Protein AF-A0A484MGS1-F1 (afdb_monomer)

Sequence (113 aa):
MTHVCIHAILKVKKLQREKMLSAIVDRNLEDYDIREVEMMIQMALLCTQASPEDRPTMSLVVRMLEGESLAGGRWEEWQHIEATSSRQDYYERRRGAAGPCYNQETMQLSGGR

Radius of gyration: 21.01 Å; Cα contacts (8 Å, |Δi|>4): 35; chains: 1; bounding box: 61×31×56 Å

Structure (mmCIF, N/CA/C/O backbone):
data_AF-A0A484MGS1-F1
#
_entry.id   AF-A0A484MGS1-F1
#
loop_
_atom_site.group_PDB
_atom_site.id
_atom_site.type_symbol
_atom_site.label_atom_id
_atom_site.label_alt_id
_atom_site.label_comp_id
_atom_site.label_asym_id
_atom_site.label_entity_id
_atom_site.label_seq_id
_atom_site.pdbx_PDB_ins_code
_atom_site.Cartn_x
_atom_site.Cartn_y
_atom_site.Cartn_z
_atom_site.occupancy
_atom_site.B_iso_or_equiv
_atom_site.auth_seq_id
_atom_site.auth_comp_id
_atom_site.auth_asym_id
_atom_site.auth_atom_id
_atom_site.pdbx_PDB_model_num
ATOM 1 N N . MET A 1 1 ? 0.100 -17.846 13.836 1.00 50.41 1 MET A N 1
ATOM 2 C CA . MET A 1 1 ? -0.126 -17.216 12.512 1.00 50.41 1 MET A CA 1
ATOM 3 C C . MET A 1 1 ? -0.201 -15.690 12.582 1.00 50.41 1 MET A C 1
ATOM 5 O O . MET A 1 1 ? 0.457 -15.055 11.775 1.00 50.41 1 MET A O 1
ATOM 9 N N . THR A 1 2 ? -0.872 -15.086 13.570 1.00 56.75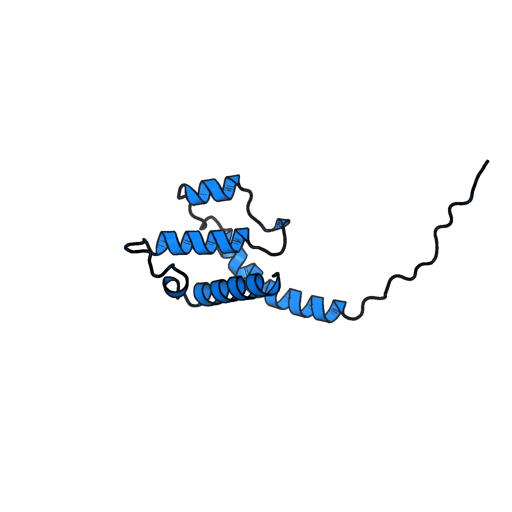 2 THR A N 1
ATOM 10 C CA . THR A 1 2 ? -0.951 -13.614 13.753 1.00 56.75 2 THR A CA 1
ATOM 11 C C . THR A 1 2 ? 0.403 -12.904 13.914 1.00 56.75 2 THR A C 1
ATOM 13 O O . THR A 1 2 ? 0.579 -11.797 13.418 1.00 56.75 2 THR A O 1
ATOM 16 N N . HIS A 1 3 ? 1.388 -13.546 14.551 1.00 63.19 3 HIS A N 1
ATOM 17 C CA . HIS A 1 3 ? 2.708 -12.948 14.788 1.00 63.19 3 HIS A CA 1
ATOM 18 C C . HIS A 1 3 ? 3.498 -12.695 13.488 1.00 63.19 3 HIS A C 1
ATOM 20 O O . HIS A 1 3 ? 4.136 -11.658 13.349 1.00 63.19 3 HIS A O 1
ATOM 26 N N . VAL A 1 4 ? 3.417 -13.595 12.502 1.00 65.50 4 VAL A N 1
ATOM 27 C CA . VAL A 1 4 ? 4.188 -13.482 11.246 1.00 65.50 4 VAL A CA 1
ATOM 28 C C . VAL A 1 4 ? 3.697 -12.305 10.396 1.00 65.50 4 VAL A C 1
ATOM 30 O O . VAL A 1 4 ? 4.508 -11.559 9.849 1.00 65.50 4 VAL A O 1
ATOM 33 N N . CYS A 1 5 ? 2.381 -12.082 10.349 1.00 71.81 5 CYS A N 1
ATOM 34 C CA . CYS A 1 5 ? 1.782 -10.984 9.590 1.00 71.81 5 CYS A CA 1
ATOM 35 C C . CYS A 1 5 ? 2.172 -9.608 10.153 1.00 71.81 5 CYS A C 1
ATOM 37 O O . CYS A 1 5 ? 2.466 -8.695 9.386 1.00 71.81 5 CYS A O 1
ATOM 39 N N . ILE A 1 6 ? 2.249 -9.468 11.483 1.00 78.44 6 ILE A N 1
ATOM 40 C CA . ILE A 1 6 ? 2.643 -8.206 12.129 1.00 78.44 6 ILE A CA 1
ATOM 41 C C . ILE A 1 6 ? 4.096 -7.849 11.785 1.00 78.44 6 ILE A C 1
ATOM 43 O O . ILE A 1 6 ? 4.372 -6.717 11.391 1.00 78.44 6 ILE A O 1
ATOM 47 N N . HIS A 1 7 ? 5.024 -8.808 11.875 1.00 82.06 7 HIS A N 1
ATOM 48 C CA . HIS A 1 7 ? 6.438 -8.572 11.545 1.00 82.06 7 HIS A CA 1
ATOM 49 C C . HIS A 1 7 ? 6.640 -8.180 10.079 1.00 82.06 7 HIS A C 1
ATOM 51 O O . HIS A 1 7 ? 7.435 -7.285 9.789 1.00 82.06 7 HIS A O 1
ATOM 57 N N . ALA A 1 8 ? 5.896 -8.801 9.161 1.00 87.38 8 ALA A N 1
ATOM 58 C CA . ALA A 1 8 ? 5.946 -8.453 7.744 1.00 87.38 8 ALA A CA 1
ATOM 59 C C . ALA A 1 8 ? 5.485 -7.006 7.496 1.00 87.38 8 ALA A C 1
ATOM 61 O O . ALA A 1 8 ? 6.209 -6.239 6.861 1.00 87.38 8 ALA A O 1
ATOM 62 N N . ILE A 1 9 ? 4.342 -6.602 8.062 1.00 89.06 9 ILE A N 1
ATOM 63 C CA . ILE A 1 9 ? 3.810 -5.238 7.913 1.00 89.06 9 ILE A CA 1
ATOM 64 C C . ILE A 1 9 ? 4.781 -4.207 8.504 1.00 89.06 9 ILE A C 1
ATOM 66 O O . ILE A 1 9 ? 5.089 -3.209 7.856 1.00 89.06 9 ILE A O 1
ATOM 70 N N . LEU A 1 10 ? 5.332 -4.454 9.699 1.00 88.75 10 LEU A N 1
ATOM 71 C CA . LEU A 1 10 ? 6.306 -3.551 10.327 1.00 88.75 10 LEU A CA 1
ATOM 72 C C . LEU A 1 10 ? 7.591 -3.407 9.501 1.00 88.75 10 LEU A C 1
ATOM 74 O O . LEU A 1 10 ? 8.131 -2.304 9.382 1.00 88.75 10 LEU A O 1
ATOM 78 N N . LYS A 1 11 ? 8.070 -4.504 8.905 1.00 92.12 11 LYS A N 1
ATOM 79 C CA . LYS A 1 11 ? 9.236 -4.482 8.017 1.00 92.12 11 LYS A CA 1
ATOM 80 C C . LYS A 1 11 ? 8.968 -3.639 6.770 1.00 92.12 11 LYS A C 1
ATOM 82 O O . LYS A 1 11 ? 9.793 -2.793 6.437 1.00 92.12 11 LYS A O 1
ATOM 87 N N . VAL A 1 12 ? 7.820 -3.832 6.117 1.00 93.31 12 VAL A N 1
ATOM 88 C CA . VAL A 1 12 ? 7.419 -3.048 4.936 1.00 93.31 12 VAL A CA 1
ATOM 89 C C . VAL A 1 12 ? 7.303 -1.564 5.290 1.00 93.31 12 VAL A C 1
ATOM 91 O O . VAL A 1 12 ? 7.884 -0.734 4.597 1.00 93.31 12 VAL A O 1
ATOM 94 N N . LYS A 1 13 ? 6.659 -1.224 6.415 1.00 91.00 13 LYS A N 1
ATOM 95 C CA . LYS A 1 13 ? 6.567 0.159 6.921 1.00 91.00 13 LYS A CA 1
ATOM 96 C C . LYS A 1 13 ? 7.937 0.801 7.121 1.00 91.00 13 LYS A C 1
ATOM 98 O O . LYS A 1 13 ? 8.149 1.947 6.734 1.00 91.00 13 LYS A O 1
ATOM 103 N N . LYS A 1 14 ? 8.885 0.072 7.719 1.00 92.69 14 LYS A N 1
ATOM 104 C CA . LYS A 1 14 ? 10.255 0.562 7.913 1.00 92.69 14 LYS A CA 1
ATOM 105 C C . LYS A 1 14 ? 10.933 0.863 6.572 1.00 92.69 14 LYS A C 1
ATOM 107 O O . LYS A 1 14 ? 11.413 1.976 6.385 1.00 92.69 14 LYS A O 1
ATOM 112 N N . LEU A 1 15 ? 10.925 -0.101 5.654 1.00 94.56 15 LEU A N 1
ATOM 113 C CA . LEU A 1 15 ? 11.571 0.029 4.345 1.00 94.56 15 LEU A CA 1
ATOM 114 C C . LEU A 1 15 ? 10.936 1.134 3.488 1.00 94.56 15 LEU A C 1
ATOM 116 O O . LEU A 1 15 ? 11.650 1.853 2.793 1.00 94.56 15 LEU A O 1
ATOM 120 N N . GLN A 1 16 ? 9.615 1.318 3.580 1.00 91.75 16 GLN A N 1
ATOM 121 C CA . GLN A 1 16 ? 8.902 2.400 2.901 1.00 91.75 16 GLN A CA 1
ATOM 122 C C . GLN A 1 16 ? 9.352 3.777 3.415 1.00 91.75 16 GLN A C 1
ATOM 124 O O . GLN A 1 16 ? 9.651 4.654 2.603 1.00 91.75 16 GLN A O 1
ATOM 129 N N . ARG A 1 17 ? 9.475 3.959 4.740 1.00 89.00 17 ARG A N 1
ATOM 130 C CA . ARG A 1 17 ? 9.967 5.217 5.336 1.00 89.00 17 ARG A CA 1
ATOM 131 C C . ARG A 1 17 ? 11.413 5.522 4.958 1.00 89.00 17 ARG A C 1
ATOM 133 O O . ARG A 1 17 ? 11.751 6.675 4.724 1.00 89.00 17 ARG A O 1
ATOM 140 N N . GLU A 1 18 ? 12.248 4.491 4.870 1.00 92.00 18 GLU A N 1
ATOM 141 C CA . GLU A 1 18 ? 13.648 4.594 4.435 1.00 92.00 18 GLU A CA 1
ATOM 142 C C . GLU A 1 18 ? 13.786 4.758 2.908 1.00 92.00 18 GLU A C 1
ATOM 144 O O . GLU A 1 18 ? 14.902 4.862 2.405 1.00 92.00 18 GLU A O 1
ATOM 149 N N . LYS A 1 19 ? 12.670 4.777 2.158 1.00 90.94 19 LYS A N 1
ATOM 150 C CA . LYS A 1 19 ? 12.624 4.816 0.685 1.00 90.94 19 LYS A CA 1
ATOM 151 C C . LYS A 1 19 ? 13.401 3.672 0.013 1.00 90.94 19 LYS A C 1
ATOM 153 O O . LYS A 1 19 ? 13.757 3.750 -1.159 1.00 90.94 19 LYS A O 1
ATOM 158 N N . MET A 1 20 ? 13.587 2.557 0.720 1.00 94.06 20 MET A N 1
ATOM 159 C CA . MET A 1 20 ? 14.236 1.337 0.229 1.00 94.06 20 MET A CA 1
ATOM 160 C C . MET A 1 20 ? 13.224 0.394 -0.438 1.00 94.06 20 MET A C 1
ATOM 162 O O . MET A 1 20 ? 13.075 -0.765 -0.047 1.00 94.06 20 MET A O 1
ATOM 166 N N . LEU A 1 21 ? 12.493 0.893 -1.437 1.00 93.44 21 LEU A N 1
ATOM 167 C CA . LEU A 1 21 ? 11.363 0.167 -2.033 1.00 93.44 21 LEU A CA 1
ATOM 168 C C . LEU A 1 21 ? 11.787 -1.123 -2.751 1.00 93.44 21 LEU A C 1
ATOM 170 O O . LEU A 1 21 ? 11.085 -2.126 -2.665 1.00 93.44 21 LEU A O 1
ATOM 174 N N . SER A 1 22 ? 12.971 -1.150 -3.367 1.00 91.94 22 SER A N 1
ATOM 175 C CA . SER A 1 22 ? 13.513 -2.341 -4.041 1.00 91.94 22 SER A CA 1
ATOM 176 C C . SER A 1 22 ? 13.726 -3.538 -3.107 1.00 91.94 22 SER A C 1
ATOM 178 O O . SER A 1 22 ? 13.724 -4.677 -3.559 1.00 91.94 22 SER A O 1
ATOM 180 N N . ALA A 1 23 ? 13.868 -3.310 -1.796 1.00 94.19 23 ALA A N 1
ATOM 181 C CA . ALA A 1 23 ? 13.977 -4.378 -0.802 1.00 94.19 23 ALA A CA 1
ATOM 182 C C . ALA A 1 23 ? 12.620 -5.021 -0.445 1.00 94.19 23 ALA A C 1
ATOM 184 O O . ALA A 1 23 ? 12.593 -6.023 0.277 1.00 94.19 23 ALA A O 1
ATOM 185 N N . ILE A 1 24 ? 11.512 -4.428 -0.903 1.00 94.56 24 ILE A N 1
ATOM 186 C CA . ILE A 1 24 ? 10.140 -4.925 -0.725 1.00 94.56 24 ILE A CA 1
ATOM 187 C C . ILE A 1 24 ? 9.685 -5.724 -1.957 1.00 94.56 24 ILE A C 1
ATOM 189 O O . ILE A 1 24 ? 8.943 -6.691 -1.799 1.00 94.56 24 ILE A O 1
ATOM 193 N N . VAL A 1 25 ? 10.123 -5.330 -3.157 1.00 93.94 25 VAL A N 1
ATOM 194 C CA . VAL A 1 25 ? 9.708 -5.935 -4.433 1.00 93.94 25 VAL A CA 1
ATOM 195 C C . VAL A 1 25 ? 10.200 -7.381 -4.557 1.00 93.94 25 VAL A C 1
ATOM 197 O O . VAL A 1 25 ? 11.283 -7.731 -4.080 1.00 93.94 25 VAL A O 1
ATOM 200 N N . ASP A 1 26 ? 9.387 -8.230 -5.192 1.00 94.12 26 ASP A N 1
ATOM 201 C CA . ASP A 1 26 ? 9.765 -9.606 -5.518 1.00 94.12 26 ASP A CA 1
ATOM 202 C C . ASP A 1 26 ? 11.017 -9.620 -6.409 1.00 94.12 26 ASP A C 1
ATOM 204 O O . ASP A 1 26 ? 11.128 -8.861 -7.369 1.00 94.12 26 ASP A O 1
ATOM 208 N N . ARG A 1 27 ? 11.973 -10.497 -6.095 1.00 93.50 27 ARG A N 1
ATOM 209 C CA . ARG A 1 27 ? 13.258 -10.583 -6.806 1.00 93.50 27 ARG A CA 1
ATOM 210 C C . ARG A 1 27 ? 13.128 -11.109 -8.233 1.00 93.50 27 ARG A C 1
ATOM 212 O O . ARG A 1 27 ? 14.051 -10.913 -9.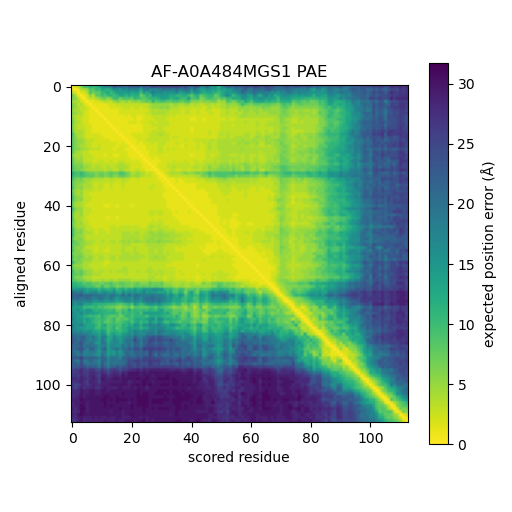013 1.00 93.50 27 ARG A O 1
ATOM 219 N N . ASN A 1 28 ? 12.031 -11.795 -8.539 1.00 95.62 28 ASN A N 1
ATOM 220 C CA . ASN A 1 28 ? 11.746 -12.346 -9.858 1.00 95.62 28 ASN A CA 1
ATOM 221 C C . ASN A 1 28 ? 10.962 -11.363 -10.742 1.00 95.62 28 ASN A C 1
ATOM 223 O O . ASN A 1 28 ? 10.652 -11.700 -11.881 1.00 95.62 28 ASN A O 1
ATOM 227 N N . LEU A 1 29 ? 10.591 -10.186 -10.221 1.00 94.38 29 LEU A N 1
ATOM 228 C CA . LEU A 1 29 ? 9.934 -9.151 -11.010 1.00 94.38 29 LEU A CA 1
ATOM 229 C C . LEU A 1 29 ? 10.994 -8.320 -11.741 1.00 94.38 29 LEU A C 1
ATOM 231 O O . LEU A 1 29 ? 11.712 -7.526 -11.129 1.00 94.38 29 LEU A O 1
ATOM 235 N N . GLU A 1 30 ? 11.074 -8.517 -13.050 1.00 91.69 30 GLU A N 1
ATOM 236 C CA . GLU A 1 30 ? 11.923 -7.741 -13.954 1.00 91.69 30 GLU A CA 1
ATOM 237 C C . GLU A 1 30 ? 11.148 -6.512 -14.471 1.00 91.69 30 GLU A C 1
ATOM 239 O O . GLU A 1 30 ? 9.928 -6.566 -14.609 1.00 91.69 30 GLU A O 1
ATOM 244 N N . ASP A 1 31 ? 11.853 -5.401 -14.714 1.00 91.00 31 ASP A N 1
ATOM 245 C CA . ASP A 1 31 ? 11.338 -4.172 -15.348 1.00 91.00 31 ASP A CA 1
ATOM 246 C C . ASP A 1 31 ? 10.021 -3.598 -14.773 1.00 91.00 31 ASP A C 1
ATOM 248 O O . ASP A 1 31 ? 8.972 -3.613 -15.414 1.00 91.00 31 ASP A O 1
ATOM 252 N N . TYR A 1 32 ? 10.083 -3.010 -13.571 1.00 93.00 32 TYR A N 1
ATOM 253 C CA . TYR A 1 32 ? 8.947 -2.324 -12.933 1.00 93.00 32 TYR A CA 1
ATOM 254 C C . TYR A 1 32 ? 9.140 -0.802 -12.817 1.00 93.00 32 TYR A C 1
ATOM 256 O O . TYR A 1 32 ? 10.254 -0.316 -12.606 1.00 93.00 32 TYR A O 1
ATOM 264 N N . ASP A 1 33 ? 8.040 -0.034 -12.874 1.00 92.50 33 ASP A N 1
ATOM 265 C CA . ASP A 1 33 ? 8.058 1.397 -12.539 1.00 92.50 33 ASP A CA 1
ATOM 266 C C . ASP A 1 33 ? 8.072 1.570 -11.011 1.00 92.50 33 ASP A C 1
ATOM 268 O O . ASP A 1 33 ? 7.191 1.111 -10.277 1.00 92.50 33 ASP A O 1
ATOM 272 N N . ILE A 1 34 ? 9.095 2.266 -10.514 1.00 91.00 34 ILE A N 1
ATOM 273 C CA . ILE A 1 34 ? 9.275 2.534 -9.086 1.00 91.00 34 ILE A CA 1
ATOM 274 C C . ILE A 1 34 ? 8.106 3.319 -8.469 1.00 91.00 34 ILE A C 1
ATOM 276 O O . ILE A 1 34 ? 7.812 3.150 -7.286 1.00 91.00 34 ILE A O 1
ATOM 280 N N . ARG A 1 35 ? 7.420 4.156 -9.253 1.00 89.06 35 ARG A N 1
ATOM 281 C CA . ARG A 1 35 ? 6.265 4.949 -8.810 1.00 89.06 35 ARG A CA 1
ATOM 282 C C . ARG A 1 35 ? 5.034 4.076 -8.624 1.00 89.06 35 ARG A C 1
ATOM 284 O O . ARG A 1 35 ? 4.317 4.251 -7.643 1.00 89.06 35 ARG A O 1
ATOM 291 N N . GLU A 1 36 ? 4.815 3.117 -9.521 1.00 89.94 36 GLU A N 1
ATOM 292 C CA . GLU A 1 36 ? 3.734 2.137 -9.380 1.00 89.94 36 GLU A CA 1
ATOM 293 C C . GLU A 1 36 ? 3.980 1.249 -8.163 1.00 89.94 36 GLU A C 1
ATOM 295 O O . GLU A 1 36 ? 3.084 1.060 -7.344 1.00 89.94 36 GLU A O 1
ATOM 300 N N . VAL A 1 37 ? 5.221 0.791 -7.969 1.00 92.50 37 VAL A N 1
ATOM 301 C CA . VAL A 1 37 ? 5.616 0.053 -6.761 1.00 92.50 37 VAL A CA 1
ATOM 302 C C . VAL A 1 37 ? 5.356 0.867 -5.499 1.00 92.50 37 VAL A C 1
ATOM 304 O O . VAL A 1 37 ? 4.788 0.344 -4.538 1.00 92.50 37 VAL A O 1
ATOM 307 N N . GLU A 1 38 ? 5.745 2.143 -5.482 1.00 90.81 38 GLU A N 1
ATOM 308 C CA . GLU A 1 38 ? 5.479 3.013 -4.342 1.00 90.81 38 GLU A CA 1
ATOM 309 C C . GLU A 1 38 ? 3.974 3.105 -4.060 1.00 90.81 38 GLU A C 1
ATOM 311 O O . GLU A 1 38 ? 3.554 2.861 -2.928 1.00 90.81 38 GLU A O 1
ATOM 316 N N . MET A 1 39 ? 3.159 3.374 -5.081 1.00 89.69 39 MET A N 1
ATOM 317 C CA . MET A 1 39 ? 1.703 3.459 -4.954 1.00 89.69 39 MET A CA 1
ATOM 318 C C . MET A 1 39 ? 1.091 2.151 -4.434 1.00 89.69 39 MET A C 1
ATOM 320 O O . MET A 1 39 ? 0.260 2.172 -3.523 1.00 89.69 39 MET A O 1
ATOM 324 N N . MET A 1 40 ? 1.544 1.005 -4.948 1.00 91.50 40 MET A N 1
ATOM 325 C CA . MET A 1 40 ? 1.083 -0.318 -4.523 1.00 91.50 40 MET A CA 1
ATOM 326 C C . MET A 1 40 ? 1.422 -0.601 -3.058 1.00 9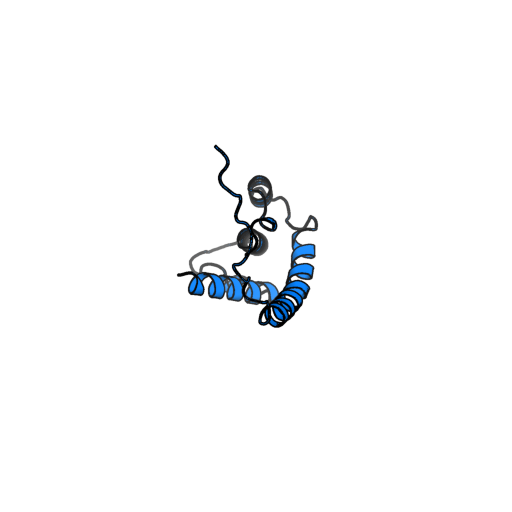1.50 40 MET A C 1
ATOM 328 O O . MET A 1 40 ? 0.584 -1.118 -2.316 1.00 91.50 40 MET A O 1
ATOM 332 N N . ILE A 1 41 ? 2.622 -0.224 -2.606 1.00 92.50 41 ILE A N 1
ATOM 333 C CA . ILE A 1 41 ? 3.030 -0.372 -1.203 1.00 92.50 41 ILE A CA 1
ATOM 334 C C . ILE A 1 41 ? 2.177 0.524 -0.300 1.00 92.50 41 ILE A C 1
ATOM 336 O O . ILE A 1 41 ? 1.681 0.059 0.726 1.00 92.50 41 ILE A O 1
ATOM 340 N N . GLN A 1 42 ? 1.969 1.787 -0.676 1.00 90.19 42 GLN A N 1
ATOM 341 C CA . GLN A 1 42 ? 1.135 2.721 0.086 1.00 90.19 42 GLN A CA 1
ATOM 342 C C . GLN A 1 42 ? -0.309 2.211 0.214 1.00 90.19 42 GLN A C 1
ATOM 344 O O . GLN A 1 42 ? -0.870 2.164 1.311 1.00 90.19 42 GLN A O 1
ATOM 349 N N . MET A 1 43 ? -0.888 1.737 -0.891 1.00 90.56 43 MET A N 1
ATOM 350 C CA . MET A 1 43 ? -2.205 1.105 -0.910 1.00 90.56 43 MET A CA 1
ATOM 351 C C . MET A 1 43 ? -2.268 -0.125 0.002 1.00 90.56 43 MET A C 1
ATOM 353 O O . MET A 1 43 ? -3.204 -0.249 0.793 1.00 90.56 43 MET A O 1
ATOM 357 N N . ALA A 1 44 ? -1.286 -1.027 -0.084 1.00 92.06 44 ALA A N 1
ATOM 358 C CA . ALA A 1 44 ? -1.242 -2.238 0.733 1.00 92.06 44 ALA A CA 1
ATOM 359 C C . ALA A 1 44 ? -1.164 -1.915 2.234 1.00 92.06 44 ALA A C 1
ATOM 361 O O . ALA A 1 44 ? -1.825 -2.570 3.045 1.00 92.06 44 ALA A O 1
ATOM 362 N N . LEU A 1 45 ? -0.406 -0.880 2.609 1.00 90.69 45 LEU A N 1
ATOM 363 C CA . LEU A 1 45 ? -0.313 -0.406 3.992 1.00 90.69 45 LEU A CA 1
ATOM 364 C C . LEU A 1 45 ? -1.645 0.158 4.508 1.00 90.69 45 LEU A C 1
ATOM 366 O O . LEU A 1 45 ? -2.022 -0.145 5.638 1.00 90.69 45 LEU A O 1
ATOM 370 N N . LEU A 1 46 ? -2.389 0.892 3.677 1.00 89.19 46 LEU A N 1
ATOM 371 C CA . LEU A 1 46 ? -3.736 1.374 4.010 1.00 89.19 46 LEU A CA 1
ATOM 372 C C . LEU A 1 46 ? -4.742 0.214 4.142 1.00 89.19 46 LEU A C 1
ATOM 374 O O . LEU A 1 46 ? -5.523 0.152 5.086 1.00 89.19 46 LEU A O 1
ATOM 378 N N . CYS A 1 47 ? -4.697 -0.768 3.239 1.00 91.50 47 CYS A N 1
ATOM 379 C CA . CYS A 1 47 ? -5.603 -1.925 3.273 1.00 91.50 47 CYS A CA 1
ATOM 380 C C . CYS A 1 47 ? -5.374 -2.851 4.481 1.00 91.50 47 CYS A C 1
ATOM 382 O O . CYS A 1 47 ? -6.272 -3.602 4.863 1.00 91.50 47 CYS A O 1
ATOM 384 N N . THR A 1 48 ? -4.180 -2.815 5.078 1.00 89.88 48 THR A N 1
ATOM 385 C CA . THR A 1 48 ? -3.776 -3.690 6.192 1.00 89.88 48 THR A CA 1
ATOM 386 C C . THR A 1 48 ? -3.771 -2.989 7.551 1.00 89.88 48 THR A C 1
ATOM 388 O O . THR A 1 48 ? -3.210 -3.516 8.516 1.00 89.88 48 THR A O 1
ATOM 391 N N . GLN A 1 49 ? -4.422 -1.826 7.664 1.00 86.00 49 GLN A N 1
ATOM 392 C CA . GLN A 1 49 ? -4.598 -1.145 8.946 1.00 86.00 49 GLN A CA 1
ATOM 393 C C . GLN A 1 49 ? -5.319 -2.042 9.962 1.00 86.00 49 GLN A C 1
ATOM 395 O O . GLN A 1 49 ? -6.230 -2.812 9.636 1.00 86.00 49 GLN A O 1
ATOM 400 N N . ALA A 1 50 ? -4.854 -1.974 11.212 1.00 84.62 50 ALA A N 1
ATOM 401 C CA . ALA A 1 50 ? -5.344 -2.831 12.287 1.00 84.62 50 ALA A CA 1
ATOM 402 C C . ALA A 1 50 ? -6.834 -2.581 12.544 1.00 84.62 50 ALA A C 1
ATOM 404 O O . ALA A 1 50 ? -7.621 -3.529 12.585 1.00 84.62 50 ALA A O 1
ATOM 405 N N . SER A 1 51 ? -7.195 -1.303 12.636 1.00 84.88 51 SER A N 1
ATOM 406 C CA . SER A 1 51 ? -8.568 -0.833 12.697 1.00 84.88 51 SER A CA 1
ATOM 407 C C . SER A 1 51 ? -9.275 -1.049 11.343 1.00 84.88 51 SER A C 1
ATOM 409 O O . SER A 1 51 ? -8.725 -0.675 10.302 1.00 84.88 51 SER A O 1
ATOM 411 N N . PRO A 1 52 ? -10.457 -1.692 11.318 1.00 88.38 52 PRO A N 1
ATOM 412 C CA . PRO A 1 52 ? -11.266 -1.830 10.109 1.00 88.38 52 PRO A CA 1
ATOM 413 C C . PRO A 1 52 ? -11.763 -0.495 9.548 1.00 88.38 52 PRO A C 1
ATOM 415 O O . PRO A 1 52 ? -11.825 -0.357 8.329 1.00 88.38 52 PRO A O 1
ATOM 418 N N . GLU A 1 53 ? -12.110 0.459 10.413 1.00 87.56 53 GLU A N 1
ATOM 419 C CA . GLU A 1 53 ? -12.648 1.768 10.029 1.00 87.56 53 GLU A CA 1
ATOM 420 C C . GLU A 1 53 ? -11.637 2.665 9.305 1.00 87.56 53 GLU A C 1
ATOM 422 O O . GLU A 1 53 ? -12.041 3.502 8.500 1.00 87.56 53 GLU A O 1
ATOM 427 N N . ASP A 1 54 ? -10.338 2.433 9.499 1.00 85.25 54 ASP A N 1
ATOM 428 C CA . ASP A 1 54 ? -9.298 3.162 8.771 1.00 85.25 54 ASP A CA 1
ATOM 429 C C . ASP A 1 54 ? -9.055 2.620 7.348 1.00 85.25 54 ASP A C 1
ATOM 431 O O . ASP A 1 54 ? -8.481 3.303 6.493 1.00 85.25 54 ASP A O 1
ATOM 435 N N . ARG A 1 55 ? -9.478 1.381 7.059 1.00 90.06 55 ARG A N 1
ATOM 436 C CA . ARG A 1 55 ? -9.195 0.737 5.769 1.00 90.06 55 ARG A CA 1
ATOM 437 C C . ARG A 1 55 ? -9.985 1.418 4.644 1.00 90.06 55 ARG A C 1
ATOM 439 O O . ARG A 1 55 ? -11.162 1.734 4.815 1.00 90.06 55 ARG A O 1
ATOM 446 N N . PRO A 1 56 ? -9.398 1.602 3.446 1.00 90.81 56 PRO A N 1
ATOM 447 C CA . PRO A 1 56 ? -10.146 2.081 2.290 1.00 90.81 56 PRO A CA 1
ATOM 448 C C . PRO A 1 56 ? -11.359 1.223 1.953 1.00 90.81 56 PRO A C 1
ATOM 450 O O . PRO A 1 56 ? -11.316 -0.005 2.023 1.00 90.81 56 PRO A O 1
ATOM 453 N N . THR A 1 57 ? -12.387 1.881 1.421 1.00 92.31 57 THR A N 1
ATOM 454 C CA . THR A 1 57 ? -13.432 1.191 0.669 1.00 92.31 57 THR A CA 1
ATOM 455 C C . THR A 1 57 ? -12.845 0.566 -0.597 1.00 92.31 57 THR A C 1
ATOM 457 O O . THR A 1 57 ? -11.946 1.124 -1.229 1.00 92.31 57 THR A O 1
ATOM 460 N N . MET A 1 58 ? -13.390 -0.577 -1.020 1.00 94.00 58 MET A N 1
ATOM 461 C CA . MET A 1 58 ? -12.927 -1.252 -2.239 1.00 94.00 58 MET A CA 1
ATOM 462 C C . MET A 1 58 ? -13.075 -0.386 -3.494 1.00 94.00 58 MET A C 1
ATOM 464 O O . MET A 1 58 ? -12.232 -0.458 -4.378 1.00 94.00 58 MET A O 1
ATOM 468 N N . SER A 1 59 ? -14.091 0.480 -3.558 1.00 93.69 59 SER A N 1
ATOM 469 C CA . SER A 1 59 ? -14.248 1.433 -4.663 1.00 93.69 59 SER A CA 1
ATOM 470 C C . SER A 1 59 ? -13.072 2.405 -4.762 1.00 93.69 59 SER A C 1
ATOM 472 O O . SER A 1 59 ? -12.653 2.752 -5.859 1.00 93.69 59 SER A O 1
ATOM 474 N N . LEU A 1 60 ? -12.520 2.834 -3.623 1.00 89.56 60 LEU A N 1
ATOM 475 C CA . LEU A 1 60 ? -11.337 3.687 -3.600 1.00 89.56 60 LEU A CA 1
ATOM 476 C C . LEU A 1 60 ? -10.081 2.906 -4.003 1.00 89.56 60 LEU A C 1
ATOM 478 O O . LEU A 1 60 ? -9.283 3.417 -4.777 1.00 89.56 60 LEU A O 1
ATOM 482 N N . VAL A 1 61 ? -9.937 1.660 -3.539 1.00 91.38 61 VAL A N 1
ATOM 483 C CA . VAL A 1 61 ? -8.834 0.774 -3.959 1.00 91.38 61 VAL A CA 1
ATOM 484 C C . VAL A 1 61 ? -8.828 0.585 -5.477 1.00 91.38 61 VAL A C 1
ATOM 486 O O . VAL A 1 61 ? -7.777 0.696 -6.097 1.00 91.38 61 VAL A O 1
ATOM 489 N N . VAL A 1 62 ? -9.992 0.346 -6.087 1.00 92.81 62 VAL A N 1
ATOM 490 C CA . VAL A 1 62 ? -10.110 0.181 -7.545 1.00 92.81 62 VAL A CA 1
ATOM 491 C C . VAL A 1 62 ? -9.699 1.455 -8.281 1.00 92.81 62 VAL A C 1
ATOM 493 O O . VAL A 1 62 ? -8.857 1.383 -9.166 1.00 92.81 62 VAL A O 1
ATOM 496 N N . ARG A 1 63 ? -10.194 2.623 -7.860 1.00 89.25 63 ARG A N 1
ATOM 497 C CA . ARG A 1 63 ? -9.802 3.911 -8.460 1.00 89.25 63 ARG A CA 1
ATOM 498 C C . ARG A 1 63 ? -8.291 4.154 -8.395 1.00 89.25 63 ARG A C 1
ATOM 500 O O . ARG A 1 63 ? -7.690 4.622 -9.356 1.00 89.25 63 ARG A O 1
ATOM 507 N N . MET A 1 64 ? -7.663 3.789 -7.279 1.00 87.69 64 MET A N 1
ATOM 508 C CA . MET A 1 64 ? -6.210 3.880 -7.127 1.00 87.69 64 MET A CA 1
ATOM 509 C C . MET A 1 64 ? -5.461 2.925 -8.070 1.00 87.69 64 MET A C 1
ATOM 511 O O . MET A 1 64 ? -4.443 3.301 -8.642 1.00 87.69 64 MET A O 1
ATOM 515 N N . LEU A 1 65 ? -5.969 1.704 -8.259 1.00 90.12 65 LEU A N 1
ATOM 516 C CA . LEU A 1 65 ? -5.421 0.742 -9.224 1.00 90.12 65 LEU A CA 1
ATOM 517 C C . LEU A 1 65 ? -5.599 1.199 -10.679 1.00 90.12 65 LEU A C 1
ATOM 519 O O . LEU A 1 65 ? -4.769 0.876 -11.521 1.00 90.12 65 LEU A O 1
ATOM 523 N N . GLU A 1 66 ? -6.643 1.975 -10.969 1.00 90.44 66 GLU A N 1
ATOM 524 C CA . GLU A 1 66 ? -6.883 2.606 -12.274 1.00 90.44 66 GLU A CA 1
ATOM 525 C C . GLU A 1 66 ? -5.967 3.820 -12.536 1.00 90.44 66 GLU A C 1
ATOM 527 O O . GLU A 1 66 ? -6.043 4.436 -13.599 1.00 90.44 66 GLU A O 1
ATOM 532 N N . GLY A 1 67 ? -5.071 4.152 -11.598 1.00 81.75 67 GLY A N 1
ATOM 533 C CA . GLY A 1 67 ? -4.071 5.210 -11.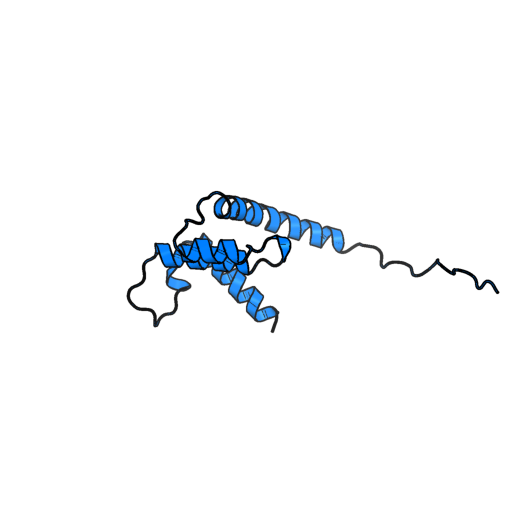748 1.00 81.75 67 GLY A CA 1
ATOM 534 C C . GLY A 1 67 ? -4.465 6.546 -11.123 1.00 81.75 67 GLY A C 1
ATOM 535 O O . GLY A 1 67 ? -3.753 7.538 -11.304 1.00 81.75 67 GLY A O 1
ATOM 536 N N . GLU A 1 68 ? -5.564 6.609 -10.363 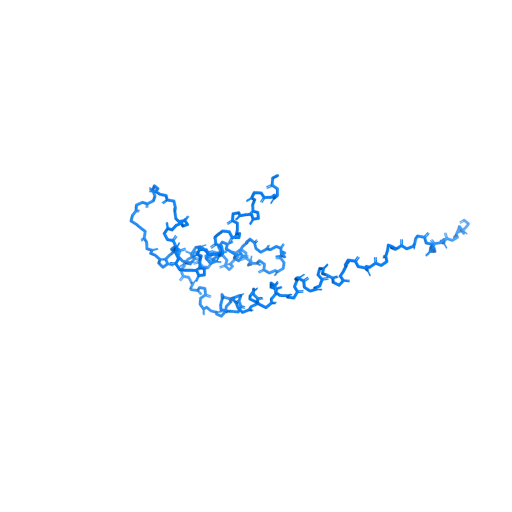1.00 83.88 68 GLU A N 1
ATOM 537 C CA . GLU A 1 68 ? -5.825 7.787 -9.543 1.00 83.88 68 GLU A CA 1
ATOM 538 C C . GLU A 1 68 ? -4.815 7.881 -8.396 1.00 83.88 68 GLU A C 1
ATOM 540 O O . GLU A 1 68 ? -4.680 6.982 -7.563 1.00 83.88 68 GLU A O 1
ATOM 545 N N . SER A 1 69 ? -4.108 9.008 -8.331 1.00 72.31 69 SER A N 1
ATOM 546 C CA . SER A 1 69 ? -3.059 9.197 -7.336 1.00 72.31 69 SER A CA 1
ATOM 547 C C . SER A 1 69 ? -3.601 9.187 -5.903 1.00 72.31 69 SER A C 1
ATOM 549 O O . SER A 1 69 ? -4.520 9.927 -5.549 1.00 72.31 69 SER A O 1
ATOM 551 N N . LEU A 1 70 ? -2.919 8.429 -5.041 1.00 67.12 70 LEU A N 1
ATOM 552 C CA . LEU A 1 70 ? -3.046 8.480 -3.580 1.00 67.12 70 LEU A CA 1
ATOM 553 C C . LEU A 1 70 ? -2.724 9.850 -2.969 1.00 67.12 70 LEU A C 1
ATOM 555 O O . LEU A 1 70 ? -3.074 10.099 -1.813 1.00 67.12 70 LEU A O 1
ATOM 559 N N . ALA A 1 71 ? -2.071 10.731 -3.735 1.00 55.59 71 ALA A N 1
ATOM 560 C CA . ALA A 1 71 ? -1.674 12.076 -3.322 1.00 55.59 71 ALA A CA 1
ATOM 561 C C . ALA A 1 71 ? -2.859 13.034 -3.087 1.00 55.59 71 ALA A C 1
ATOM 563 O O . ALA A 1 71 ? -2.650 14.190 -2.740 1.00 55.59 71 ALA A O 1
ATOM 564 N N . GLY A 1 72 ? -4.108 12.575 -3.223 1.00 53.84 72 GLY A N 1
ATOM 565 C CA . GLY A 1 72 ? -5.309 13.299 -2.794 1.00 53.84 72 GLY A CA 1
ATOM 566 C C . GLY A 1 72 ? -5.467 13.400 -1.266 1.00 53.84 72 GLY A C 1
ATOM 567 O O . GLY A 1 7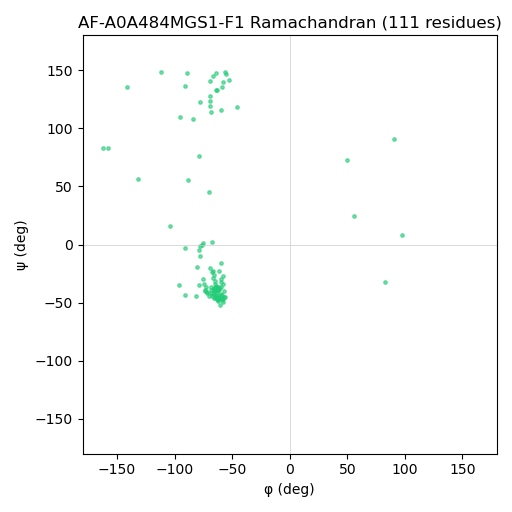2 ? -6.544 13.116 -0.750 1.00 53.84 72 GLY A O 1
ATOM 568 N N . GLY A 1 73 ? -4.401 13.737 -0.531 1.00 61.44 73 GLY A N 1
ATOM 569 C CA . GLY A 1 73 ? -4.391 14.039 0.910 1.00 61.44 73 GLY A CA 1
ATOM 570 C C . GLY A 1 73 ? -4.336 12.836 1.860 1.00 61.44 73 GLY A C 1
ATOM 571 O O . GLY A 1 73 ? -3.694 12.910 2.905 1.00 61.44 73 GLY A O 1
ATOM 572 N N . ARG A 1 74 ? -4.928 11.691 1.502 1.00 68.00 74 ARG A N 1
ATOM 573 C CA . ARG A 1 74 ? -5.101 10.573 2.451 1.00 68.00 74 ARG A CA 1
ATOM 574 C C . ARG A 1 74 ? -3.794 9.891 2.876 1.00 68.00 74 ARG A C 1
ATOM 576 O O . ARG A 1 74 ? -3.661 9.476 4.024 1.00 68.00 74 ARG A O 1
ATOM 583 N N . TRP A 1 75 ? -2.825 9.751 1.969 1.00 72.06 75 TRP A N 1
ATOM 584 C CA . TRP A 1 75 ? -1.525 9.155 2.309 1.00 72.06 75 TRP A CA 1
ATOM 585 C C . TRP A 1 75 ? -0.654 10.085 3.171 1.00 72.06 75 TRP A C 1
ATOM 587 O O . TRP A 1 75 ? 0.049 9.635 4.075 1.00 72.06 75 TRP A O 1
ATOM 597 N N . GLU A 1 76 ? -0.722 11.390 2.917 1.00 69.38 76 GLU A N 1
ATOM 598 C CA . GLU A 1 76 ? 0.006 12.411 3.678 1.00 69.38 76 GLU A CA 1
ATOM 599 C C . GLU A 1 76 ? -0.552 12.528 5.103 1.00 69.38 76 GLU A C 1
ATOM 601 O O . GLU A 1 76 ? 0.202 12.545 6.077 1.00 69.38 76 GLU A O 1
ATOM 606 N N . GLU A 1 77 ? -1.880 12.495 5.230 1.00 69.75 77 GLU A N 1
ATOM 607 C CA . GLU A 1 77 ? -2.587 12.432 6.507 1.00 69.75 77 GLU A CA 1
ATOM 608 C C . GLU A 1 77 ? -2.232 11.154 7.285 1.00 69.75 77 GLU A C 1
ATOM 610 O O . GLU A 1 77 ? -1.896 11.215 8.469 1.00 69.75 77 GLU A O 1
ATOM 615 N N . TRP A 1 78 ? -2.176 10.004 6.606 1.00 70.94 78 TRP A N 1
ATOM 616 C CA . TRP A 1 78 ? -1.746 8.742 7.208 1.00 70.94 78 TRP A CA 1
ATOM 617 C C . TRP A 1 78 ? -0.320 8.800 7.770 1.00 70.94 78 TRP A C 1
ATOM 619 O O . TRP A 1 78 ? -0.088 8.319 8.879 1.00 70.94 78 TRP A O 1
ATOM 629 N N . GLN A 1 79 ? 0.642 9.415 7.066 1.00 62.12 79 GLN A N 1
A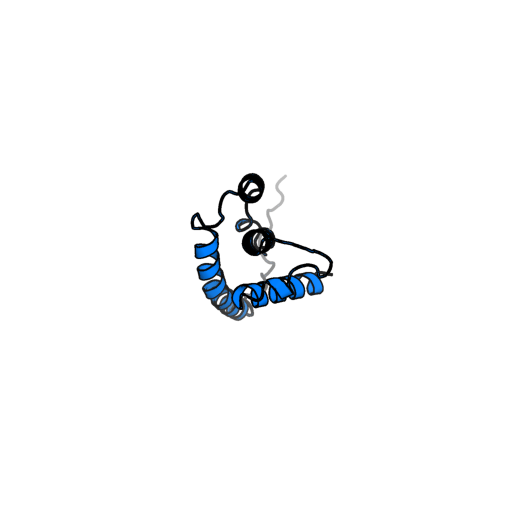TOM 630 C CA . GLN A 1 79 ? 2.012 9.529 7.587 1.00 62.12 79 GLN A CA 1
ATOM 631 C C . GLN A 1 79 ? 2.073 10.335 8.891 1.00 62.12 79 GLN A C 1
ATOM 633 O O . GLN A 1 79 ? 2.819 9.974 9.807 1.00 62.12 79 GLN A O 1
ATOM 638 N N . HIS A 1 80 ? 1.269 11.394 9.002 1.00 64.44 80 HIS A N 1
ATOM 639 C CA . HIS A 1 80 ? 1.168 12.197 10.220 1.00 64.44 80 HIS A CA 1
ATOM 640 C C . HIS A 1 80 ? 0.445 11.462 11.354 1.00 64.44 80 HIS A C 1
ATOM 642 O O . HIS A 1 80 ? 0.895 11.505 12.506 1.00 64.44 80 HIS A O 1
ATOM 648 N N . ILE A 1 81 ? -0.639 10.751 11.040 1.00 62.03 81 ILE A N 1
ATOM 649 C CA . ILE A 1 81 ? -1.399 9.972 12.021 1.00 62.03 81 ILE A CA 1
ATOM 650 C C . ILE A 1 81 ? -0.563 8.800 12.528 1.00 62.03 81 ILE A C 1
ATOM 652 O O . ILE A 1 81 ? -0.469 8.608 13.730 1.00 62.03 81 ILE A O 1
ATOM 656 N N . GLU A 1 82 ? 0.136 8.049 11.681 1.00 64.88 82 GLU A N 1
ATOM 657 C CA . GLU A 1 82 ? 0.932 6.907 12.139 1.00 64.88 82 GLU A CA 1
ATOM 658 C C . GLU A 1 82 ? 2.121 7.326 13.023 1.00 64.88 82 GLU A C 1
ATOM 660 O O . GLU A 1 82 ? 2.431 6.659 14.020 1.00 64.88 82 GLU A O 1
ATOM 665 N N . ALA A 1 83 ? 2.762 8.456 12.706 1.00 59.88 83 ALA A N 1
ATOM 666 C CA . ALA A 1 83 ? 3.836 9.024 13.518 1.00 59.88 83 ALA A CA 1
ATOM 667 C C . ALA A 1 83 ? 3.357 9.473 14.915 1.00 59.88 83 ALA A C 1
ATOM 669 O O . ALA A 1 83 ? 4.114 9.391 15.886 1.00 59.88 83 ALA A O 1
ATOM 670 N N . THR A 1 84 ? 2.103 9.919 15.034 1.00 54.41 84 THR A N 1
ATOM 671 C CA . THR A 1 84 ? 1.500 10.395 16.292 1.00 54.41 84 THR A CA 1
ATOM 672 C C . THR A 1 84 ? 0.794 9.274 17.070 1.00 54.41 84 THR A C 1
ATOM 674 O O . THR A 1 84 ? 1.034 9.115 18.269 1.00 54.41 84 THR A O 1
ATOM 677 N N . SER A 1 85 ? 0.029 8.421 16.388 1.00 57.31 85 SER A N 1
ATOM 678 C CA . SER A 1 85 ? -0.684 7.247 16.912 1.00 57.31 85 SER A CA 1
ATOM 679 C C . SER A 1 85 ? 0.269 6.177 17.448 1.00 57.31 85 SER A C 1
ATOM 681 O O . SER A 1 85 ? 0.033 5.663 18.537 1.00 57.31 85 SER A O 1
ATOM 683 N N . SER A 1 86 ? 1.437 5.944 16.826 1.00 53.41 86 SER A N 1
ATOM 684 C CA . SER A 1 86 ? 2.463 5.049 17.403 1.00 53.41 86 SER A CA 1
ATOM 685 C C . SER A 1 86 ? 2.933 5.494 18.801 1.00 53.41 86 SER A C 1
ATOM 687 O O . SER A 1 86 ? 3.352 4.664 19.611 1.00 53.41 86 SER A O 1
ATOM 689 N N . ARG A 1 87 ? 2.860 6.800 19.108 1.00 52.94 87 ARG A N 1
ATOM 690 C CA . ARG A 1 87 ? 3.119 7.359 20.447 1.00 52.94 87 ARG A CA 1
ATOM 691 C C . ARG A 1 87 ? 1.894 7.216 21.349 1.00 52.94 87 ARG A C 1
ATOM 693 O O . ARG A 1 87 ? 2.044 6.824 22.502 1.00 52.94 87 ARG A O 1
ATOM 700 N N . GLN A 1 88 ? 0.704 7.523 20.845 1.00 49.56 88 GLN A N 1
ATOM 701 C CA . GLN A 1 88 ? -0.535 7.546 21.626 1.00 49.56 88 GLN A CA 1
ATOM 702 C C . GLN A 1 88 ? -1.000 6.142 22.040 1.00 49.56 88 GLN A C 1
ATOM 704 O O . GLN A 1 88 ? -1.227 5.922 23.229 1.00 49.56 88 GLN A O 1
ATOM 709 N N . ASP A 1 89 ? -0.971 5.169 21.125 1.00 54.34 89 ASP A N 1
ATOM 710 C CA . ASP A 1 89 ? -1.271 3.754 21.382 1.00 54.34 89 ASP A CA 1
ATOM 711 C C . ASP A 1 89 ? -0.323 3.149 22.425 1.00 54.34 89 ASP A C 1
ATOM 713 O O . ASP A 1 89 ? -0.736 2.357 23.271 1.00 54.34 89 ASP A O 1
ATOM 717 N N . TYR A 1 90 ? 0.954 3.547 22.418 1.00 53.47 90 TYR A N 1
ATOM 718 C CA . TYR A 1 90 ? 1.926 3.152 23.441 1.00 53.47 90 TYR A CA 1
ATOM 719 C C . TYR A 1 90 ? 1.545 3.689 24.835 1.00 53.47 90 TYR A C 1
ATOM 721 O O . TYR A 1 90 ? 1.591 2.946 25.821 1.00 53.47 90 TYR A O 1
ATOM 729 N N . TYR A 1 91 ? 1.135 4.959 24.941 1.00 50.53 91 TYR A N 1
ATOM 730 C CA . TYR A 1 91 ? 0.736 5.569 26.216 1.00 50.53 91 TYR A CA 1
ATOM 731 C C . TYR A 1 91 ? -0.642 5.105 26.705 1.00 50.53 91 TYR A C 1
ATOM 733 O O . TYR A 1 91 ? -0.853 4.990 27.913 1.00 50.53 91 TYR A O 1
ATOM 741 N N . GLU A 1 92 ? -1.579 4.833 25.804 1.00 56.19 92 GLU A N 1
ATOM 742 C CA . GLU A 1 92 ? -2.910 4.316 26.133 1.00 56.19 92 GLU A CA 1
ATOM 743 C C . GLU A 1 92 ? -2.858 2.851 26.543 1.00 56.19 92 GLU A C 1
ATOM 745 O O . GLU A 1 92 ? -3.455 2.481 27.550 1.00 56.19 92 GLU A O 1
ATOM 750 N N . ARG A 1 93 ? -2.027 2.037 25.886 1.00 56.19 93 ARG A N 1
ATOM 751 C CA . ARG A 1 93 ? -1.763 0.653 26.301 1.00 56.19 93 ARG A CA 1
ATOM 752 C C . ARG A 1 93 ? -1.031 0.581 27.651 1.00 56.19 93 ARG A C 1
ATOM 754 O O . ARG A 1 93 ? -1.223 -0.378 28.392 1.00 56.19 93 ARG A O 1
ATOM 761 N N . ARG A 1 94 ? -0.266 1.620 28.025 1.00 52.22 94 ARG A N 1
ATOM 762 C CA . ARG A 1 94 ? 0.337 1.770 29.367 1.00 52.22 94 ARG A CA 1
ATOM 763 C C . ARG A 1 94 ? -0.656 2.263 30.430 1.00 52.22 94 ARG A C 1
ATOM 765 O O . ARG A 1 94 ? -0.559 1.829 31.573 1.00 52.22 94 ARG A O 1
ATOM 772 N N . ARG A 1 95 ? -1.614 3.130 30.077 1.00 50.78 95 ARG A N 1
ATOM 773 C CA . ARG A 1 95 ? -2.709 3.567 30.973 1.00 50.78 95 ARG A CA 1
ATOM 774 C C . ARG A 1 95 ? -3.803 2.504 31.147 1.00 50.78 95 ARG A C 1
ATOM 776 O O . ARG A 1 95 ? -4.399 2.429 32.212 1.00 50.78 95 ARG A O 1
ATOM 783 N N . GLY A 1 96 ? -4.028 1.655 30.146 1.00 54.16 96 GLY A N 1
ATOM 784 C CA . GLY A 1 96 ? -5.012 0.567 30.170 1.00 54.16 96 GLY A CA 1
ATOM 785 C C . GLY A 1 96 ? -4.574 -0.690 30.931 1.00 54.16 96 GLY A C 1
ATOM 786 O O . GLY A 1 96 ? -5.379 -1.598 31.103 1.00 54.16 96 GLY A O 1
ATOM 787 N N . ALA A 1 97 ? -3.330 -0.755 31.420 1.00 54.91 97 ALA A N 1
ATOM 788 C CA . ALA A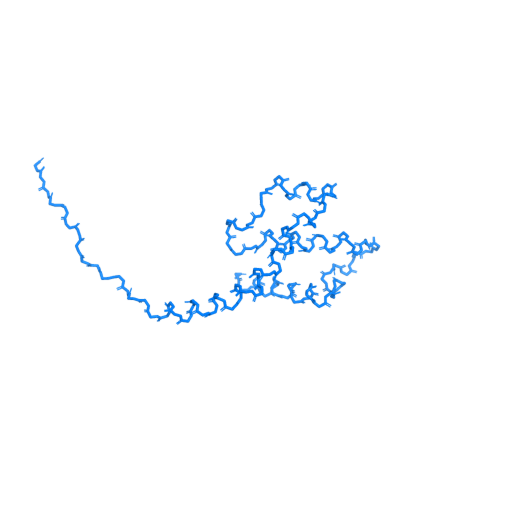 1 97 ? -2.845 -1.876 32.234 1.00 54.91 97 ALA A CA 1
ATOM 789 C C . ALA A 1 97 ? -3.324 -1.834 33.704 1.00 54.91 97 ALA A C 1
ATOM 791 O O . ALA A 1 97 ? -3.016 -2.742 34.471 1.00 54.91 97 ALA A O 1
ATOM 792 N N . ALA A 1 98 ? -4.091 -0.810 34.096 1.00 59.06 98 ALA A N 1
ATOM 793 C CA . ALA A 1 98 ? -4.792 -0.733 35.378 1.00 59.06 98 ALA A CA 1
ATOM 794 C C . ALA A 1 98 ? -6.259 -0.309 35.169 1.00 59.06 98 ALA A C 1
ATOM 796 O O . ALA A 1 98 ? -6.710 0.706 35.693 1.00 59.06 98 ALA A O 1
ATOM 797 N N . GLY A 1 99 ? -7.002 -1.061 34.353 1.00 52.38 99 GLY A N 1
ATOM 798 C CA . GLY A 1 99 ? -8.467 -0.996 34.327 1.00 52.38 99 GLY A CA 1
ATOM 799 C C . GLY A 1 99 ? -9.065 -2.023 35.303 1.00 52.38 99 GLY A C 1
ATOM 800 O O . GLY A 1 99 ? -8.564 -3.150 35.332 1.00 52.38 99 GLY A O 1
ATOM 801 N N . PRO A 1 100 ? -10.097 -1.695 36.107 1.00 54.38 100 PRO A N 1
ATOM 802 C CA . PRO A 1 100 ? -10.734 -2.669 36.991 1.00 54.38 100 PRO A CA 1
ATOM 803 C C . PRO A 1 100 ? -11.388 -3.792 36.178 1.00 54.38 100 PRO A C 1
ATOM 805 O O . PRO A 1 100 ? -12.112 -3.531 35.219 1.00 54.38 100 PRO A O 1
ATOM 808 N N . CYS A 1 101 ? -11.150 -5.044 36.575 1.00 49.41 101 CYS A N 1
ATOM 809 C CA . CYS A 1 101 ? -11.950 -6.181 36.130 1.00 49.41 101 CYS A CA 1
ATOM 810 C C . CYS A 1 101 ? -13.395 -5.918 36.567 1.00 49.41 101 CYS A C 1
ATOM 812 O O . CYS A 1 101 ? -13.642 -5.799 37.767 1.00 49.41 101 CYS A O 1
ATOM 814 N N . TYR A 1 102 ? -14.312 -5.755 35.610 1.00 48.75 102 TYR A N 1
ATOM 815 C CA . TYR A 1 102 ? -15.729 -5.535 35.882 1.00 48.75 102 TYR A CA 1
ATOM 816 C C . TYR A 1 102 ? -16.226 -6.519 36.947 1.00 48.75 102 TYR A C 1
ATOM 818 O O . TYR A 1 102 ? -16.184 -7.736 36.780 1.00 48.75 102 TYR A O 1
ATOM 826 N N . ASN A 1 103 ? -16.677 -5.966 38.062 1.00 50.38 103 ASN A N 1
ATOM 827 C CA . ASN A 1 103 ? -17.347 -6.664 39.137 1.00 50.38 103 ASN A CA 1
ATOM 828 C C . ASN A 1 103 ? -18.732 -7.118 38.657 1.00 50.38 103 ASN A C 1
ATOM 830 O O . ASN A 1 103 ? -19.582 -6.311 38.289 1.00 50.38 103 ASN A O 1
ATOM 834 N N . GLN A 1 104 ? -18.946 -8.432 38.663 1.00 50.66 104 GLN A N 1
ATOM 835 C CA . GLN A 1 104 ? 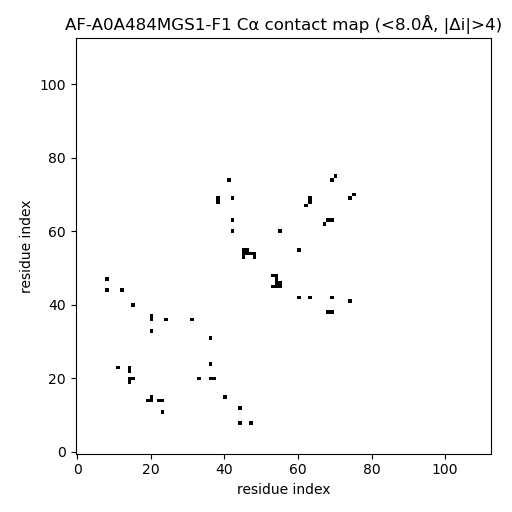-20.219 -9.067 38.350 1.00 50.66 104 GLN A CA 1
ATOM 836 C C . GLN A 1 104 ? -21.160 -8.985 39.555 1.00 50.66 104 GLN A C 1
ATOM 838 O O . GLN A 1 104 ? -21.374 -9.983 40.228 1.00 50.66 104 GLN A O 1
ATOM 843 N N . GLU A 1 105 ? -21.749 -7.821 39.820 1.00 53.53 105 GLU A N 1
ATOM 844 C CA . GLU A 1 105 ? -22.965 -7.744 40.636 1.00 53.53 105 GLU A CA 1
ATOM 845 C C . GLU A 1 105 ? -23.940 -6.692 40.079 1.00 53.53 105 GLU A C 1
ATOM 847 O O . GLU A 1 105 ? -23.562 -5.565 39.778 1.00 53.53 105 GLU A O 1
ATOM 852 N N . THR A 1 106 ? -25.220 -7.090 40.020 1.00 42.69 106 THR A N 1
ATOM 853 C CA . THR A 1 106 ? -26.456 -6.320 39.743 1.00 42.69 106 THR A CA 1
ATOM 854 C C . THR A 1 106 ? -26.959 -6.193 38.291 1.00 42.69 106 THR A C 1
ATOM 856 O O . THR A 1 106 ? -26.732 -5.217 37.593 1.00 42.69 106 THR A O 1
ATOM 859 N N . MET A 1 107 ? -27.812 -7.144 37.888 1.00 50.78 107 MET A N 1
ATOM 860 C CA . MET A 1 107 ? -29.201 -6.836 37.499 1.00 50.78 107 MET A CA 1
ATOM 861 C C . MET A 1 107 ? -30.028 -8.130 37.530 1.00 50.78 107 MET A C 1
ATOM 863 O O . MET A 1 107 ? -30.219 -8.820 36.533 1.00 50.78 107 MET A O 1
ATOM 867 N N . GLN A 1 108 ? -30.499 -8.486 38.727 1.00 60.16 108 GLN A N 1
ATOM 868 C CA . GLN A 1 108 ? -31.661 -9.357 38.857 1.00 60.16 108 GLN A CA 1
ATOM 869 C C . GLN A 1 108 ? -32.867 -8.555 38.360 1.00 60.16 108 GLN A C 1
ATOM 871 O O . GLN A 1 108 ? -33.239 -7.564 38.986 1.00 60.16 108 GLN A O 1
ATOM 876 N N . LEU A 1 109 ? -33.476 -8.964 37.249 1.00 51.81 109 LEU A N 1
ATOM 877 C CA . LEU A 1 109 ? -34.864 -8.608 36.976 1.00 51.81 109 LEU A CA 1
ATOM 878 C C . LEU A 1 109 ? -35.718 -9.777 37.453 1.00 51.81 109 LEU A C 1
ATOM 880 O O . LEU A 1 109 ? -35.645 -10.894 36.946 1.00 51.81 109 LEU A O 1
ATOM 884 N N . SER A 1 110 ? -36.436 -9.492 38.531 1.00 61.78 110 SER A N 1
ATOM 885 C CA . SER A 1 110 ? -37.350 -10.363 39.247 1.00 61.78 110 SER A CA 1
ATOM 886 C C . SER A 1 110 ? -38.391 -10.990 38.327 1.00 61.78 110 SER A C 1
ATOM 888 O O . SER A 1 110 ? -38.958 -10.315 37.468 1.00 61.78 110 SER A O 1
ATOM 890 N N . GLY A 1 111 ? -38.699 -12.261 38.592 1.00 53.34 111 GLY A N 1
ATOM 891 C CA . GLY A 1 111 ? -39.884 -12.928 38.071 1.00 53.34 111 GLY A CA 1
ATOM 892 C C . GLY A 1 111 ? -41.169 -12.172 38.415 1.00 53.34 111 GLY A C 1
ATOM 893 O O . GLY A 1 111 ? -41.290 -11.553 39.474 1.00 53.34 111 GLY A O 1
ATOM 894 N N . GLY A 1 112 ? -42.138 -12.252 37.507 1.00 53.97 112 GLY A N 1
ATOM 895 C CA . GLY A 1 112 ? -43.433 -11.601 37.634 1.00 53.97 112 GLY A CA 1
ATOM 896 C C . GLY A 1 112 ? -44.492 -12.280 36.775 1.00 53.97 112 GLY A C 1
ATOM 897 O O . GLY A 1 112 ? -44.779 -11.784 35.696 1.00 53.97 112 GLY A O 1
ATOM 898 N N . ARG A 1 113 ? -45.053 -13.355 37.353 1.00 52.56 113 ARG A N 1
ATOM 899 C CA . ARG A 1 113 ? -46.329 -14.061 37.093 1.00 52.56 113 ARG A CA 1
ATOM 900 C C . ARG A 1 113 ? -46.524 -14.787 35.765 1.00 52.56 113 ARG A C 1
ATOM 902 O O . ARG A 1 113 ? -46.705 -14.127 34.726 1.00 52.56 113 ARG A O 1
#

Mean predicted aligned error: 12.46 Å

Organism: NCBI:txid132261

InterPro domains:
  IPR011009 Protein kinase-like domain superfamily [SSF56112] (16-68)
  IPR052059 Cysteine-rich Ser/Thr receptor-like kinase [PTHR47973] (12-68)

Foldseek 3Di:
DVVVVVVLLVVLVVCLVVVVLVVVDDPPDPDDDSVVSNLVSLLVNLCPDPDPVSHDDVVVVVVSVVPDDPVPPSSVVVVVCCVVVVVVVVVVVVVVVDDDDDDPDDDDPDDDD

Secondary structure (DSSP, 8-state):
-HHHHHHHHHHHHHHHHTT-GGGTS-TT--S--HHHHHHHHHHHHHHT-SSSTTSPPHHHHHHHHTT--TTTTHHHHHHHHHHHHHHHHHHHHHHGGG---------------

pLDDT: mean 75.88, std 17.2, range [42.69, 95.62]

Solvent-accessible surface area (backbone atoms only — not comparable to full-atom values): 7184 Å² total; per-residue (Å²): 116,74,68,62,56,53,54,52,53,54,50,52,53,50,31,54,75,70,68,43,52,77,82,71,52,65,89,85,65,74,93,75,59,69,67,58,53,49,52,52,52,54,50,52,55,40,64,62,42,89,53,73,87,73,29,69,55,68,71,58,53,50,44,42,74,74,65,47,69,64,81,76,52,59,57,64,51,45,57,56,46,53,68,49,44,64,53,48,55,54,52,47,59,59,60,58,75,73,63,82,80,81,76,93,77,86,82,86,79,77,88,82,134

Nearest PDB structures (foldseek):
  6qnw-assembly2_E  TM=4.123E-01  e=9.275E+00  Influenza A virus (A/nt/60/1968(H3N2))